Protein AF-A0A401IHC9-F1 (afdb_monomer_lite)

pLDDT: mean 77.06, std 23.51, range [35.12, 97.44]

Organism: NCBI:txid1920663

Foldseek 3Di:
DAAWDAFPVRDTHPDLVSLLVVCVVPVVSLLVCLLVLVVLVSCVRVVVNVLSVVSVVLNPDPDDSSVSSVVSSCVSVVPDDDDDDDDDDDDDDDDDDDDDDDDDDDDDPDDDDDDDDDDDDD

Secondary structure (DSSP, 8-state):
-PPPEE-TTS-EESSHHHHHHHHHH-HHHHHHHHHHTHHHHHHHHTT-HHHHHHHHHHHHSSS-HHHHHHHHHHHHTT--SS----------------------------------------

Radius of gyration: 23.86 Å; chains: 1; bounding box: 60×67×54 Å

Sequence (122 aa):
MTEPFRFSSGQLAYSVQELVGVCQQFPQEGITYLKRGDFEKWLAYIGEGELSLKTQKLRQNSVNDTAKLTQFLEICQGKQADKLSSTQPSDITSTPPNPLVNALQSILSFFTGKKSVSSDSN

Structure (mmCIF, N/CA/C/O backbone):
data_AF-A0A401IHC9-F1
#
_entry.id   AF-A0A401IHC9-F1
#
loop_
_atom_site.group_PDB
_atom_site.id
_atom_site.type_symbol
_atom_site.label_atom_id
_atom_site.label_alt_id
_atom_site.label_comp_id
_atom_site.label_asym_id
_atom_site.label_entity_id
_atom_site.label_seq_id
_atom_site.pdbx_PDB_ins_code
_atom_site.Cartn_x
_atom_site.Cartn_y
_atom_site.Cartn_z
_atom_site.occupancy
_atom_site.B_iso_or_equiv
_atom_site.auth_seq_id
_atom_site.auth_comp_id
_atom_site.auth_asym_id
_atom_site.auth_atom_id
_atom_site.pdbx_PDB_model_num
ATOM 1 N N . MET A 1 1 ? -10.365 -7.752 16.220 1.00 69.38 1 MET A N 1
ATOM 2 C CA . MET A 1 1 ? -8.944 -7.523 15.883 1.00 69.38 1 MET A CA 1
ATOM 3 C C . MET A 1 1 ? -8.828 -7.528 14.375 1.00 69.38 1 MET A C 1
ATOM 5 O O . MET A 1 1 ? -9.483 -8.357 13.755 1.00 69.38 1 MET A O 1
ATOM 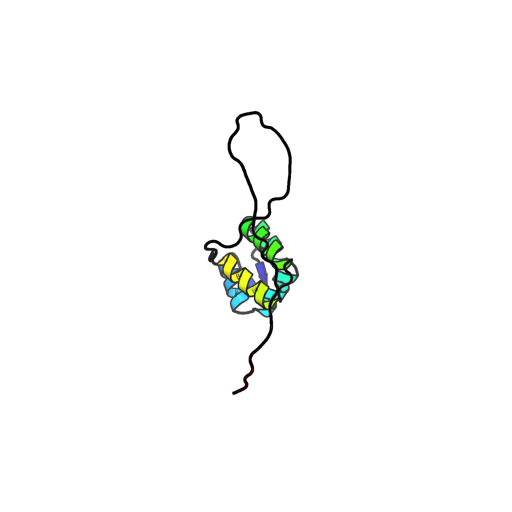9 N N . THR A 1 2 ? -8.072 -6.597 13.806 1.00 86.81 2 THR A N 1
ATOM 10 C CA . THR A 1 2 ? -7.808 -6.533 12.366 1.00 86.81 2 THR A CA 1
ATOM 11 C C . THR A 1 2 ? -6.591 -7.382 12.021 1.00 86.81 2 THR A C 1
ATOM 13 O O . THR A 1 2 ? -5.622 -7.427 12.778 1.00 86.81 2 THR A O 1
ATOM 16 N N . GLU A 1 3 ? -6.644 -8.080 10.893 1.00 94.00 3 GLU A N 1
ATOM 17 C CA . GLU A 1 3 ? -5.495 -8.818 10.374 1.00 94.00 3 GLU A CA 1
ATOM 18 C C . GLU A 1 3 ? -4.361 -7.875 9.916 1.00 94.00 3 GLU A C 1
ATOM 20 O O . GLU A 1 3 ? -4.631 -6.836 9.295 1.00 94.00 3 GLU A O 1
ATOM 25 N N . PRO A 1 4 ? -3.086 -8.221 10.194 1.00 96.44 4 PRO A N 1
ATOM 26 C CA . PRO A 1 4 ? -1.948 -7.448 9.712 1.00 96.44 4 PRO A CA 1
ATOM 27 C C . PRO A 1 4 ? -1.810 -7.547 8.193 1.00 96.44 4 PRO A C 1
ATOM 29 O O . PRO A 1 4 ? -2.126 -8.576 7.588 1.00 96.44 4 PRO A O 1
ATOM 32 N N . PHE A 1 5 ? -1.252 -6.505 7.582 1.00 96.69 5 PHE A N 1
ATOM 33 C CA . PHE A 1 5 ? -0.840 -6.560 6.188 1.00 96.69 5 PHE A CA 1
ATOM 34 C C . PHE A 1 5 ? 0.345 -7.512 6.046 1.00 96.69 5 PHE A C 1
ATOM 36 O O . PHE A 1 5 ? 1.335 -7.397 6.771 1.00 96.69 5 PHE A O 1
ATOM 43 N N . ARG A 1 6 ? 0.247 -8.451 5.104 1.00 96.88 6 ARG A N 1
ATOM 44 C CA . ARG A 1 6 ? 1.278 -9.462 4.858 1.00 96.88 6 ARG A CA 1
ATOM 45 C C . ARG A 1 6 ? 2.031 -9.144 3.576 1.00 96.88 6 ARG A C 1
ATOM 47 O O . ARG A 1 6 ? 1.439 -9.137 2.497 1.00 96.88 6 ARG A O 1
ATOM 54 N N . PHE A 1 7 ? 3.335 -8.935 3.696 1.00 96.50 7 PHE A N 1
ATOM 55 C CA . PHE A 1 7 ? 4.226 -8.761 2.556 1.00 96.50 7 PHE A CA 1
ATOM 56 C C . PHE A 1 7 ? 4.752 -10.106 2.045 1.00 96.50 7 PHE A C 1
ATOM 58 O O . PHE A 1 7 ? 4.852 -11.082 2.792 1.00 96.50 7 PHE A O 1
ATOM 65 N N . SER A 1 8 ? 5.135 -10.154 0.770 1.00 93.25 8 SER A N 1
ATOM 66 C CA . SER A 1 8 ? 5.751 -11.322 0.130 1.00 93.25 8 SER A CA 1
ATOM 67 C C . SER A 1 8 ? 7.088 -11.698 0.762 1.00 93.25 8 SER A C 1
ATOM 69 O O . SER A 1 8 ? 7.426 -12.877 0.817 1.00 93.25 8 SER A O 1
ATOM 71 N N . SER A 1 9 ? 7.801 -10.712 1.306 1.00 90.88 9 SER A N 1
ATOM 72 C CA . SER A 1 9 ? 9.011 -10.880 2.113 1.00 90.88 9 SER A CA 1
ATOM 73 C C . SER A 1 9 ? 8.778 -11.576 3.462 1.00 90.88 9 SER A C 1
ATOM 75 O O . SER A 1 9 ? 9.739 -11.891 4.161 1.00 90.88 9 SER A O 1
ATOM 77 N N . GLY A 1 10 ? 7.522 -11.813 3.856 1.00 94.06 10 GLY A N 1
ATOM 78 C CA . GLY A 1 10 ? 7.152 -12.380 5.155 1.00 94.06 10 GLY A CA 1
ATOM 79 C C . GLY A 1 10 ? 7.062 -11.348 6.282 1.00 94.06 10 GLY A C 1
ATOM 80 O O . GLY A 1 10 ? 6.697 -11.708 7.400 1.00 94.06 10 GLY A O 1
ATOM 81 N N . GLN A 1 11 ? 7.353 -10.072 6.002 1.00 96.12 11 GLN A N 1
ATOM 82 C CA . GLN A 1 11 ? 7.124 -8.981 6.946 1.00 96.12 11 GLN A CA 1
ATOM 83 C C . GLN A 1 11 ? 5.623 -8.775 7.186 1.00 96.12 11 GLN A C 1
ATOM 85 O O . GLN A 1 11 ? 4.794 -8.941 6.284 1.00 96.12 11 GLN A O 1
ATOM 90 N N . LEU A 1 12 ? 5.285 -8.395 8.416 1.00 96.62 12 LEU A N 1
ATOM 91 C CA . LEU A 1 12 ? 3.926 -8.085 8.840 1.00 96.62 12 LEU A CA 1
ATOM 92 C C . LEU A 1 12 ? 3.862 -6.627 9.278 1.00 96.62 12 LEU A C 1
ATOM 94 O O . LEU A 1 12 ? 4.738 -6.175 10.009 1.00 96.62 12 LEU A O 1
ATOM 98 N N . ALA A 1 13 ? 2.812 -5.925 8.860 1.00 96.31 13 ALA A N 1
ATOM 99 C CA . ALA A 1 13 ? 2.500 -4.595 9.361 1.00 96.31 13 ALA A CA 1
ATOM 100 C C . ALA A 1 13 ? 1.134 -4.601 10.053 1.00 96.31 13 ALA A C 1
ATOM 102 O O . ALA A 1 13 ? 0.106 -4.889 9.440 1.00 96.31 13 ALA A O 1
ATOM 103 N N . TYR A 1 14 ? 1.133 -4.275 11.338 1.00 95.56 14 TYR A N 1
ATOM 104 C CA . TYR A 1 14 ? -0.043 -4.121 12.190 1.00 95.56 14 TYR A CA 1
ATOM 105 C C . TYR A 1 14 ? -0.533 -2.671 12.239 1.00 95.56 14 TYR A C 1
ATOM 107 O O . TYR A 1 14 ? -1.655 -2.415 12.669 1.00 95.56 14 TYR A O 1
ATOM 115 N N . SER A 1 15 ? 0.294 -1.724 11.794 1.00 94.94 15 SER A N 1
ATOM 116 C CA . SER A 1 15 ? -0.015 -0.295 11.766 1.00 94.94 15 SER A CA 1
ATOM 117 C C . SER A 1 15 ? 0.460 0.367 10.474 1.00 94.94 15 SER A C 1
ATOM 119 O O . SER A 1 15 ? 1.281 -0.176 9.731 1.00 94.94 15 SER A O 1
ATOM 121 N N . VAL A 1 16 ? -0.041 1.577 10.217 1.00 95.12 16 VAL A N 1
ATOM 122 C CA . VAL A 1 16 ? 0.391 2.401 9.079 1.00 95.12 16 VAL A CA 1
ATOM 123 C C . VAL A 1 16 ? 1.892 2.697 9.157 1.00 95.12 16 VAL A C 1
ATOM 125 O O . VAL A 1 16 ? 2.587 2.609 8.149 1.00 95.12 16 VAL A O 1
ATOM 128 N N . GLN A 1 17 ? 2.416 2.992 10.349 1.00 94.69 17 GLN A N 1
ATOM 129 C CA . GLN A 1 17 ? 3.841 3.255 10.567 1.00 94.69 17 GLN A CA 1
ATOM 130 C C . GLN A 1 17 ? 4.708 2.041 10.220 1.00 94.69 17 GLN A C 1
ATOM 132 O O . GLN A 1 17 ? 5.744 2.199 9.575 1.00 94.69 17 GLN A O 1
ATOM 137 N N . GLU A 1 18 ? 4.283 0.835 10.593 1.00 95.56 18 GLU A N 1
ATOM 138 C CA . GLU A 1 18 ? 5.001 -0.388 10.223 1.00 95.56 18 GLU A CA 1
ATOM 139 C C . GLU A 1 18 ? 4.947 -0.634 8.714 1.00 95.56 18 GLU A C 1
ATOM 141 O O . GLU A 1 18 ? 5.967 -0.956 8.110 1.00 95.56 18 GLU A O 1
ATOM 146 N N . LEU A 1 19 ? 3.796 -0.397 8.076 1.00 95.62 19 LEU A N 1
ATOM 147 C CA . LEU A 1 19 ? 3.656 -0.511 6.624 1.00 95.62 19 LEU A CA 1
ATOM 148 C C . LEU A 1 19 ? 4.611 0.450 5.896 1.00 95.62 19 LEU A C 1
ATOM 150 O O . LEU A 1 19 ? 5.276 0.051 4.938 1.00 95.62 19 LEU A O 1
ATOM 154 N N . VAL A 1 20 ? 4.728 1.692 6.378 1.00 95.81 20 VAL A N 1
ATOM 155 C CA . VAL A 1 20 ? 5.700 2.683 5.887 1.00 95.81 20 VAL A CA 1
ATOM 156 C C . VAL A 1 20 ? 7.131 2.180 6.068 1.00 95.81 20 VAL A C 1
ATOM 158 O O . VAL A 1 20 ? 7.913 2.253 5.120 1.00 95.81 20 VAL A O 1
ATOM 161 N N . GLY A 1 21 ? 7.468 1.642 7.242 1.00 95.94 21 GLY A N 1
ATOM 162 C CA . GLY A 1 21 ? 8.796 1.094 7.525 1.00 95.94 21 GLY A CA 1
ATOM 163 C C . GLY A 1 21 ? 9.178 -0.036 6.566 1.00 95.94 21 GLY A C 1
ATOM 164 O O . GLY A 1 21 ? 10.254 -0.005 5.966 1.00 95.94 21 GLY A O 1
ATOM 165 N N . VAL A 1 22 ? 8.266 -0.982 6.327 1.00 96.06 22 VAL A N 1
ATOM 166 C CA . VAL A 1 22 ? 8.497 -2.076 5.371 1.00 96.06 22 VAL A CA 1
ATOM 167 C C . VAL A 1 22 ? 8.651 -1.537 3.947 1.00 96.06 22 VAL A C 1
ATOM 169 O O . VAL A 1 22 ? 9.550 -1.963 3.229 1.00 96.06 22 VAL A O 1
ATOM 172 N N . CYS A 1 23 ? 7.847 -0.552 3.535 1.00 96.19 23 CYS A N 1
ATOM 173 C CA . CYS A 1 23 ? 7.972 0.064 2.210 1.00 96.19 23 CYS A CA 1
ATOM 174 C C . CYS A 1 23 ? 9.291 0.829 2.016 1.00 96.19 23 CYS A C 1
ATOM 176 O O . CYS A 1 23 ? 9.807 0.880 0.901 1.00 96.19 23 CYS A O 1
ATOM 178 N N . GLN A 1 24 ? 9.843 1.421 3.078 1.00 95.00 24 GLN A N 1
ATOM 179 C CA . GLN A 1 24 ? 11.161 2.061 3.041 1.00 95.00 24 GLN A CA 1
ATOM 180 C C . GLN A 1 24 ? 12.285 1.033 2.891 1.00 95.00 24 GLN A C 1
ATOM 182 O O . GLN A 1 24 ? 13.252 1.283 2.173 1.00 95.00 24 GLN A O 1
ATOM 187 N N . GLN A 1 25 ? 12.148 -0.130 3.532 1.00 96.19 25 GLN A N 1
ATOM 188 C CA . GLN A 1 25 ? 13.121 -1.216 3.439 1.00 96.19 25 GLN A CA 1
ATOM 189 C C . GLN A 1 25 ? 13.025 -1.980 2.106 1.00 96.19 25 GLN A C 1
ATOM 191 O O . GLN A 1 25 ? 14.047 -2.357 1.533 1.00 96.19 25 GLN A O 1
ATOM 196 N N . PHE A 1 26 ? 11.809 -2.174 1.589 1.00 95.69 26 PHE A N 1
ATOM 197 C CA . PHE A 1 26 ? 11.512 -2.951 0.382 1.00 95.69 26 PHE A CA 1
ATOM 198 C C . PHE A 1 26 ? 10.645 -2.149 -0.607 1.00 95.69 26 PHE A C 1
ATOM 200 O O . PHE A 1 26 ? 9.468 -2.461 -0.823 1.00 95.69 26 PHE A O 1
ATOM 207 N N . PRO A 1 27 ? 11.208 -1.129 -1.280 1.00 95.19 27 PRO A N 1
ATOM 208 C CA . PRO A 1 27 ? 10.432 -0.225 -2.132 1.00 95.19 27 PRO A CA 1
ATOM 209 C C . PRO A 1 27 ? 9.776 -0.918 -3.333 1.00 95.19 27 PRO A C 1
ATOM 211 O O . PRO A 1 27 ? 8.692 -0.528 -3.758 1.00 95.19 27 PRO A O 1
ATOM 214 N N . GLN A 1 28 ? 10.382 -1.978 -3.873 1.00 96.12 28 GLN A N 1
ATOM 215 C CA . GLN A 1 28 ? 9.794 -2.726 -4.992 1.00 96.12 28 GLN A CA 1
ATOM 216 C C . GLN A 1 28 ? 8.529 -3.498 -4.584 1.00 96.12 28 GLN A C 1
ATOM 218 O O . GLN A 1 28 ? 7.568 -3.568 -5.357 1.00 96.12 28 GLN A O 1
ATOM 223 N N . GLU A 1 29 ? 8.488 -4.026 -3.356 1.00 95.12 29 GLU A N 1
ATOM 224 C CA . GLU A 1 29 ? 7.270 -4.635 -2.815 1.00 95.12 29 GLU A CA 1
ATOM 225 C C . GLU A 1 29 ? 6.201 -3.564 -2.601 1.00 95.12 29 GLU A C 1
ATOM 227 O O . GLU A 1 29 ? 5.075 -3.723 -3.074 1.00 95.12 29 GLU A O 1
ATOM 232 N N . GLY A 1 30 ? 6.575 -2.435 -1.988 1.00 95.88 30 GLY A N 1
ATOM 233 C CA . GLY A 1 30 ? 5.674 -1.305 -1.768 1.00 95.88 30 GLY A CA 1
ATOM 234 C C . GLY A 1 30 ? 5.010 -0.813 -3.056 1.00 95.88 30 GLY A C 1
ATOM 235 O O . GLY A 1 30 ? 3.790 -0.677 -3.116 1.00 95.88 30 GLY A O 1
ATOM 236 N N . ILE A 1 31 ? 5.794 -0.636 -4.124 1.00 96.81 31 ILE A N 1
ATOM 237 C CA . ILE A 1 31 ? 5.282 -0.292 -5.458 1.00 96.81 31 ILE A CA 1
ATOM 238 C C . ILE A 1 31 ? 4.292 -1.349 -5.960 1.00 96.81 31 ILE A C 1
ATOM 240 O O . ILE A 1 31 ? 3.223 -1.011 -6.468 1.00 96.81 31 ILE A O 1
ATOM 244 N N . THR A 1 32 ? 4.629 -2.631 -5.828 1.00 96.94 32 THR A N 1
ATOM 245 C CA . THR A 1 32 ? 3.795 -3.728 -6.334 1.00 96.94 32 THR A CA 1
ATOM 246 C C . THR A 1 32 ? 2.426 -3.750 -5.656 1.00 96.94 32 THR A C 1
ATOM 248 O O . THR A 1 32 ? 1.403 -3.817 -6.345 1.00 96.94 32 THR A O 1
ATOM 251 N N . TYR A 1 33 ? 2.390 -3.642 -4.329 1.00 97.06 33 TYR A N 1
ATOM 252 C CA . TYR A 1 33 ? 1.144 -3.616 -3.560 1.00 97.06 33 TYR A CA 1
ATOM 253 C C . TYR A 1 33 ? 0.341 -2.334 -3.782 1.00 97.06 33 TYR A C 1
ATOM 255 O O . TYR A 1 33 ? -0.882 -2.397 -3.943 1.00 97.06 33 TYR A O 1
ATOM 263 N N . LEU A 1 34 ? 1.019 -1.187 -3.897 1.00 96.50 34 LEU A N 1
ATOM 264 C CA . LEU A 1 34 ? 0.378 0.076 -4.249 1.00 96.50 34 LEU A CA 1
ATOM 265 C C . LEU A 1 34 ? -0.292 -0.014 -5.624 1.00 96.50 34 LEU A C 1
ATOM 267 O O . LEU A 1 34 ? -1.432 0.399 -5.770 1.00 96.50 34 LEU A O 1
ATOM 271 N N . LYS A 1 35 ? 0.347 -0.612 -6.635 1.00 95.75 35 LYS A N 1
ATOM 272 C CA . LYS A 1 35 ? -0.247 -0.768 -7.979 1.00 95.75 35 LYS A CA 1
ATOM 273 C C . LYS A 1 35 ? -1.461 -1.692 -8.003 1.00 95.75 35 LYS A C 1
ATOM 275 O O . LYS A 1 35 ? -2.406 -1.434 -8.750 1.00 95.75 35 LYS A O 1
ATOM 280 N N . ARG A 1 36 ? -1.437 -2.760 -7.203 1.00 96.06 36 ARG A N 1
ATOM 281 C CA . ARG A 1 36 ? -2.541 -3.731 -7.073 1.00 96.06 36 ARG A CA 1
ATOM 282 C C . ARG A 1 36 ? -3.739 -3.179 -6.305 1.00 96.06 36 ARG A C 1
ATOM 284 O O . ARG A 1 36 ? -4.835 -3.735 -6.380 1.00 96.06 36 ARG A O 1
ATOM 291 N N . GLY A 1 37 ? -3.532 -2.066 -5.613 1.00 96.62 37 GLY A N 1
ATOM 292 C CA . GLY A 1 37 ? -4.544 -1.417 -4.805 1.00 96.62 37 GLY A CA 1
ATOM 293 C C . GLY A 1 37 ? -4.798 -2.126 -3.476 1.00 96.62 37 GLY A C 1
ATOM 294 O O . GLY A 1 37 ? -5.911 -2.099 -2.953 1.00 96.62 37 GLY A O 1
ATOM 295 N N . ASP A 1 38 ? -3.802 -2.850 -2.966 1.00 97.44 38 ASP A N 1
ATOM 296 C CA . ASP A 1 38 ? -3.952 -3.626 -1.733 1.00 97.44 38 ASP A CA 1
ATOM 297 C C . ASP A 1 38 ? -3.809 -2.737 -0.494 1.00 97.44 38 ASP A C 1
ATOM 299 O O . ASP A 1 38 ? -4.452 -2.988 0.525 1.00 97.44 38 ASP A O 1
ATOM 303 N N . PHE A 1 39 ? -3.051 -1.643 -0.609 1.00 96.88 39 PHE A N 1
ATOM 304 C CA . PHE A 1 39 ? -2.920 -0.654 0.456 1.00 96.88 39 PHE A CA 1
ATOM 305 C C . PHE A 1 39 ? -4.239 0.054 0.752 1.00 96.88 39 PHE A C 1
ATOM 307 O O . PHE A 1 39 ? -4.633 0.085 1.913 1.00 96.88 39 PHE A O 1
ATOM 314 N N . GLU A 1 40 ? -4.980 0.559 -0.244 1.00 96.75 40 GLU A N 1
ATOM 315 C CA . GLU A 1 40 ? -6.259 1.223 0.047 1.00 96.75 40 GLU A CA 1
ATOM 316 C C . GLU A 1 40 ? -7.294 0.272 0.665 1.00 96.75 40 GLU A C 1
ATOM 318 O O . GLU A 1 40 ? -8.054 0.690 1.540 1.00 96.75 40 GLU A O 1
ATOM 323 N N . LYS A 1 41 ? -7.300 -1.010 0.274 1.00 97.00 41 LYS A N 1
ATOM 324 C CA . LYS A 1 41 ? -8.202 -2.018 0.853 1.00 97.00 41 LYS A CA 1
ATOM 325 C C . LYS A 1 41 ? -7.862 -2.275 2.314 1.00 97.00 41 LYS A C 1
ATOM 327 O O . LYS A 1 41 ? -8.757 -2.288 3.154 1.00 97.00 41 LYS A O 1
ATOM 332 N N . TRP A 1 42 ? -6.579 -2.465 2.615 1.00 97.25 42 TRP A N 1
ATOM 333 C CA . TRP A 1 42 ? -6.143 -2.735 3.978 1.00 97.25 42 TRP A CA 1
ATOM 334 C C . TRP A 1 42 ? -6.310 -1.515 4.886 1.00 97.25 42 TRP A C 1
ATOM 336 O O . TRP A 1 42 ? -6.830 -1.656 5.987 1.00 97.25 42 TRP A O 1
ATOM 346 N N . LEU A 1 43 ? -5.978 -0.314 4.401 1.00 96.31 43 LEU A N 1
ATOM 347 C CA . LEU A 1 43 ? -6.213 0.938 5.123 1.00 96.31 43 LEU A CA 1
ATOM 348 C C . LEU A 1 43 ? -7.699 1.114 5.460 1.00 96.31 43 LEU A C 1
ATOM 350 O O . LEU A 1 43 ? -8.037 1.377 6.609 1.00 96.31 43 LEU A O 1
ATOM 354 N N . ALA A 1 44 ? -8.601 0.882 4.501 1.00 96.25 44 ALA A N 1
ATOM 355 C CA . ALA A 1 44 ? -10.039 0.920 4.772 1.00 96.25 44 ALA A CA 1
ATOM 356 C C . ALA A 1 44 ? -10.459 -0.130 5.813 1.00 96.25 44 ALA A C 1
ATOM 358 O O . ALA A 1 44 ? -11.262 0.162 6.696 1.00 96.25 44 ALA A O 1
ATOM 359 N N . TYR A 1 45 ? -9.897 -1.337 5.730 1.00 96.38 45 TYR A N 1
ATOM 360 C CA . TYR A 1 45 ? -10.192 -2.435 6.646 1.00 96.38 45 TYR A CA 1
ATOM 361 C C . TYR A 1 45 ? -9.776 -2.145 8.098 1.00 96.38 45 TYR A C 1
ATOM 363 O O . TYR A 1 45 ? -10.507 -2.514 9.017 1.00 96.38 45 TYR A O 1
ATOM 371 N N . ILE A 1 46 ? -8.656 -1.450 8.320 1.00 94.62 46 ILE A N 1
ATOM 372 C CA . ILE A 1 46 ? -8.214 -1.054 9.669 1.00 94.62 46 ILE A CA 1
ATOM 373 C C . ILE A 1 46 ? -8.868 0.238 10.189 1.00 94.62 46 ILE A C 1
ATOM 375 O O . ILE A 1 46 ? -8.579 0.656 11.306 1.00 94.62 46 ILE A O 1
ATOM 379 N N . GLY A 1 47 ? -9.762 0.856 9.408 1.00 94.06 47 GLY A N 1
ATOM 380 C CA . GLY A 1 47 ? -10.480 2.083 9.774 1.00 94.06 47 GLY A CA 1
ATOM 381 C C . GLY A 1 47 ? -9.845 3.385 9.267 1.00 94.06 47 GLY A C 1
ATOM 382 O O . GLY A 1 47 ? -10.403 4.458 9.482 1.00 94.06 47 GLY A O 1
ATOM 383 N N . GLU A 1 48 ? -8.738 3.314 8.528 1.00 94.00 48 GLU A N 1
ATOM 384 C CA . GLU A 1 48 ? -8.013 4.459 7.959 1.00 94.00 48 GLU A CA 1
ATOM 385 C C . GLU A 1 48 ? -8.632 4.919 6.625 1.00 94.00 48 GLU A C 1
ATOM 387 O O . GLU A 1 48 ? -7.998 4.926 5.563 1.00 94.00 48 GLU A O 1
ATOM 392 N N . GLY A 1 49 ? -9.915 5.288 6.658 1.00 94.06 49 GLY A N 1
ATOM 393 C CA . GLY A 1 49 ? -10.698 5.622 5.462 1.00 94.06 49 GLY A CA 1
ATOM 394 C C . GLY A 1 49 ? -10.159 6.824 4.675 1.00 94.06 49 GLY A C 1
ATOM 395 O O . GLY A 1 49 ? -10.151 6.810 3.443 1.00 94.06 49 GLY A O 1
ATOM 396 N N . GLU A 1 50 ? -9.650 7.847 5.365 1.00 93.56 50 GLU A N 1
ATOM 397 C CA . GLU A 1 50 ? -9.063 9.022 4.711 1.00 93.56 50 GLU A CA 1
ATOM 398 C C . GLU A 1 50 ? -7.780 8.660 3.947 1.00 93.56 50 GLU A C 1
ATOM 400 O O . GLU A 1 50 ? -7.608 9.042 2.784 1.00 93.56 50 GLU A O 1
ATOM 405 N N . LEU A 1 51 ? -6.897 7.876 4.575 1.00 94.31 51 LEU A N 1
ATOM 406 C CA . LEU A 1 51 ? -5.669 7.394 3.945 1.00 94.31 51 LEU A CA 1
ATOM 407 C C . LEU A 1 51 ? -5.975 6.442 2.791 1.00 94.31 51 LEU A C 1
ATOM 409 O O . LEU A 1 51 ? -5.325 6.526 1.749 1.00 94.31 51 LEU A O 1
ATOM 413 N N . SER A 1 52 ? -6.987 5.585 2.934 1.00 96.06 52 SER A N 1
ATOM 414 C CA . SER A 1 52 ? -7.466 4.711 1.861 1.00 96.06 52 SER A CA 1
ATOM 415 C C . SER A 1 52 ? -7.863 5.516 0.621 1.00 96.06 52 SER A C 1
ATOM 417 O O . SER A 1 52 ? -7.340 5.277 -0.471 1.00 96.06 52 SER A O 1
ATOM 419 N N . LEU A 1 53 ? -8.698 6.548 0.792 1.00 95.75 53 LEU A N 1
ATOM 420 C CA . LEU A 1 53 ? -9.142 7.401 -0.310 1.00 95.75 53 LEU A CA 1
ATOM 421 C C . LEU A 1 53 ? -7.976 8.165 -0.957 1.00 95.75 53 LEU A C 1
ATOM 423 O O . LEU A 1 53 ? -7.885 8.243 -2.185 1.00 95.75 53 LEU A O 1
ATOM 427 N N . LYS A 1 54 ? -7.068 8.722 -0.147 1.00 95.44 54 LYS A N 1
ATOM 428 C CA . LYS A 1 54 ? -5.863 9.408 -0.644 1.00 95.44 54 LYS A CA 1
ATOM 429 C C . LYS A 1 54 ? -4.969 8.455 -1.445 1.00 95.44 54 LYS A C 1
ATOM 431 O O . LYS A 1 54 ? -4.515 8.815 -2.530 1.00 95.44 54 LYS A O 1
ATOM 436 N N . THR A 1 55 ? -4.789 7.228 -0.963 1.00 95.56 55 THR A N 1
ATOM 437 C CA . THR A 1 55 ? -3.988 6.182 -1.620 1.00 95.56 55 THR A CA 1
ATOM 438 C C . THR A 1 55 ? -4.612 5.737 -2.942 1.00 95.56 55 THR A C 1
ATOM 440 O O . THR A 1 55 ? -3.917 5.625 -3.951 1.00 95.56 55 THR A O 1
ATOM 443 N N . GLN A 1 56 ? -5.936 5.574 -2.982 1.00 96.44 56 GLN A N 1
ATOM 444 C CA . GLN A 1 56 ? -6.662 5.246 -4.209 1.00 96.44 56 GLN A CA 1
ATOM 445 C C . GLN A 1 56 ? -6.480 6.330 -5.284 1.00 96.44 56 GLN A C 1
ATOM 447 O O . GLN A 1 56 ? -6.154 6.017 -6.431 1.00 96.44 56 GLN A O 1
ATOM 452 N N . LYS A 1 57 ? -6.645 7.609 -4.915 1.00 95.31 57 LYS A N 1
ATOM 453 C CA . LYS A 1 57 ? -6.432 8.748 -5.828 1.00 95.31 57 LYS A CA 1
ATOM 454 C C . LYS A 1 57 ? -4.992 8.800 -6.330 1.00 95.31 57 LYS A C 1
ATOM 456 O O . LYS A 1 57 ? -4.750 8.992 -7.519 1.00 95.31 57 LYS A O 1
ATOM 461 N N . LEU A 1 58 ? -4.035 8.579 -5.434 1.00 94.06 58 LEU A N 1
ATOM 462 C CA . LEU A 1 58 ? -2.617 8.545 -5.764 1.00 94.06 58 LEU A CA 1
ATOM 463 C C . LEU A 1 58 ? -2.282 7.450 -6.785 1.00 94.06 58 LEU A C 1
ATOM 465 O O . LEU A 1 58 ? -1.558 7.695 -7.752 1.00 94.06 58 LEU A O 1
ATOM 469 N N . ARG A 1 59 ? -2.850 6.252 -6.619 1.00 94.44 59 ARG A N 1
ATOM 470 C CA . ARG A 1 59 ? -2.667 5.137 -7.555 1.00 94.44 59 ARG A CA 1
ATOM 471 C C . ARG A 1 59 ? -3.156 5.473 -8.964 1.00 94.44 59 ARG A C 1
ATOM 473 O O . ARG A 1 59 ? -2.505 5.078 -9.933 1.00 94.44 59 ARG A O 1
ATOM 480 N N . GLN A 1 60 ? -4.263 6.207 -9.071 1.00 93.25 60 GLN A N 1
ATOM 481 C CA . GLN A 1 60 ? -4.868 6.631 -10.340 1.00 93.25 60 GLN A CA 1
ATOM 482 C C . GLN A 1 60 ? -4.109 7.768 -11.039 1.00 93.25 60 GLN A C 1
ATOM 484 O O . GLN A 1 60 ? -4.351 8.024 -12.215 1.00 93.25 60 GLN A O 1
ATOM 489 N N . ASN A 1 61 ? -3.182 8.437 -10.350 1.00 91.94 61 ASN A N 1
ATOM 490 C CA . ASN A 1 61 ? -2.392 9.515 -10.933 1.00 91.94 61 ASN A CA 1
ATOM 491 C C . ASN A 1 61 ? -1.468 8.997 -12.058 1.00 91.94 61 ASN A C 1
ATOM 493 O O . ASN A 1 61 ? -0.998 7.859 -12.018 1.00 91.94 61 ASN A O 1
ATOM 497 N N . SER A 1 62 ? -1.147 9.836 -13.041 1.00 90.69 62 SER A N 1
ATOM 498 C CA . SER A 1 62 ? -0.320 9.464 -14.204 1.00 90.69 62 SER A CA 1
ATOM 499 C C . SER A 1 62 ? 1.193 9.565 -13.957 1.00 90.69 62 SER A C 1
ATOM 501 O O . SER A 1 62 ? 1.983 9.477 -14.893 1.00 90.69 62 SER A O 1
ATOM 503 N N . VAL A 1 63 ? 1.618 9.767 -12.707 1.00 92.19 63 VAL A N 1
ATOM 504 C CA . VAL A 1 63 ? 3.041 9.822 -12.331 1.00 92.19 63 VAL A CA 1
ATOM 505 C C . VAL A 1 63 ? 3.668 8.425 -12.280 1.00 92.19 63 VAL A C 1
ATOM 507 O O . VAL A 1 63 ? 2.966 7.414 -12.222 1.00 92.19 63 VAL A O 1
ATOM 510 N N . ASN A 1 64 ? 5.001 8.361 -12.309 1.00 94.44 64 ASN A N 1
ATOM 511 C CA . ASN A 1 64 ? 5.713 7.086 -12.266 1.00 94.44 64 ASN A CA 1
ATOM 512 C C . ASN A 1 64 ? 5.529 6.361 -10.918 1.00 94.44 64 ASN A C 1
ATOM 514 O O . ASN A 1 64 ? 5.237 6.969 -9.887 1.00 94.44 64 ASN A O 1
ATOM 518 N N . ASP A 1 65 ? 5.716 5.043 -10.934 1.00 93.81 65 ASP A N 1
ATOM 519 C CA . ASP A 1 65 ? 5.426 4.178 -9.787 1.00 93.81 65 ASP A CA 1
ATOM 520 C C . ASP A 1 65 ? 6.278 4.508 -8.550 1.00 93.81 65 ASP A C 1
ATOM 522 O O . ASP A 1 65 ? 5.776 4.508 -7.426 1.00 93.81 65 ASP A O 1
ATOM 526 N N . THR A 1 66 ? 7.552 4.854 -8.748 1.00 94.75 66 THR A N 1
ATOM 527 C CA . THR A 1 66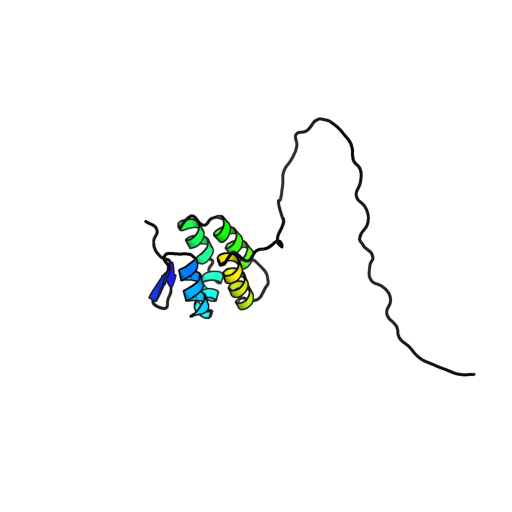 ? 8.448 5.254 -7.656 1.00 94.75 66 THR A CA 1
ATOM 528 C C . THR A 1 66 ? 7.969 6.537 -6.977 1.00 94.75 66 THR A C 1
ATOM 530 O O . THR A 1 66 ? 7.914 6.588 -5.752 1.00 94.75 66 THR A O 1
ATOM 533 N N . ALA A 1 67 ? 7.558 7.553 -7.747 1.00 94.75 67 ALA A N 1
ATOM 534 C CA . ALA A 1 67 ? 7.017 8.792 -7.193 1.00 94.75 67 ALA A CA 1
ATOM 535 C C . ALA A 1 67 ? 5.690 8.555 -6.467 1.00 94.75 67 ALA A C 1
ATOM 537 O O . ALA A 1 67 ? 5.452 9.181 -5.436 1.00 94.75 67 ALA A O 1
ATOM 538 N N . LYS A 1 68 ? 4.851 7.626 -6.953 1.00 95.38 68 LYS A N 1
ATOM 539 C CA . LYS A 1 68 ? 3.645 7.215 -6.218 1.00 95.38 68 LYS A CA 1
ATOM 540 C C . LYS A 1 68 ? 4.007 6.643 -4.856 1.00 95.38 68 LYS A C 1
ATOM 542 O O . LYS A 1 68 ? 3.399 7.036 -3.870 1.00 95.38 68 LYS A O 1
ATOM 547 N N . LEU A 1 69 ? 5.005 5.763 -4.773 1.00 96.25 69 LEU A N 1
ATOM 548 C CA . LEU A 1 69 ? 5.419 5.235 -3.477 1.00 96.25 69 LEU A CA 1
ATOM 549 C C . LEU A 1 69 ? 5.937 6.352 -2.561 1.00 96.25 69 LEU A C 1
ATOM 551 O O . LEU A 1 69 ? 5.519 6.424 -1.413 1.00 96.25 69 LEU A O 1
ATOM 555 N N . THR A 1 70 ? 6.778 7.262 -3.056 1.00 95.44 70 THR A N 1
ATOM 556 C CA . THR A 1 70 ? 7.270 8.393 -2.251 1.00 95.44 70 THR A CA 1
ATOM 557 C C . THR A 1 70 ? 6.125 9.249 -1.704 1.00 95.44 70 THR A C 1
ATOM 559 O O . THR A 1 70 ? 6.072 9.488 -0.500 1.00 95.44 70 THR A O 1
ATOM 562 N N . GLN A 1 71 ? 5.165 9.633 -2.550 1.00 95.00 71 GLN A N 1
ATOM 563 C CA . GLN A 1 71 ? 3.992 10.411 -2.131 1.00 95.00 71 GLN A CA 1
ATOM 564 C C . GLN A 1 71 ? 3.124 9.651 -1.124 1.00 95.00 71 GLN A C 1
ATOM 566 O O . GLN A 1 71 ? 2.591 10.247 -0.191 1.00 95.00 71 GLN A O 1
ATOM 571 N N . PHE A 1 72 ? 2.999 8.332 -1.274 1.00 95.06 72 PHE A N 1
ATOM 572 C CA . PHE A 1 72 ? 2.285 7.495 -0.315 1.00 95.06 72 PHE A CA 1
ATOM 573 C C . PHE A 1 72 ? 2.941 7.552 1.072 1.00 95.06 72 PHE A C 1
ATOM 575 O O . PHE A 1 72 ? 2.255 7.784 2.067 1.00 95.06 72 PHE A O 1
ATOM 582 N N . LEU A 1 73 ? 4.271 7.424 1.142 1.00 94.88 73 LEU A N 1
ATOM 583 C CA . LEU A 1 73 ? 5.006 7.509 2.409 1.00 94.88 73 LEU A CA 1
ATOM 584 C C . LEU A 1 73 ? 4.843 8.886 3.069 1.00 94.88 73 LEU A C 1
ATOM 586 O O . LEU A 1 73 ? 4.685 8.963 4.285 1.00 94.88 73 LEU A O 1
ATOM 590 N N . GLU A 1 74 ? 4.833 9.963 2.283 1.00 93.56 74 GLU A N 1
ATOM 591 C CA . GLU A 1 74 ? 4.598 11.326 2.780 1.00 93.56 74 GLU A CA 1
ATOM 592 C C . GLU A 1 74 ? 3.182 11.511 3.341 1.00 93.56 74 GLU A C 1
ATOM 594 O O . GLU A 1 74 ? 3.015 12.097 4.415 1.00 93.56 74 GLU A O 1
ATOM 599 N N . ILE A 1 75 ? 2.170 10.972 2.649 1.00 91.69 75 ILE A N 1
ATOM 600 C CA . ILE A 1 75 ? 0.769 10.989 3.092 1.00 91.69 75 ILE A CA 1
ATOM 601 C C . ILE A 1 75 ? 0.628 10.273 4.439 1.00 91.69 75 ILE A C 1
ATOM 603 O O . ILE A 1 75 ? 0.030 10.823 5.362 1.00 91.69 75 ILE A O 1
ATOM 607 N N . CYS A 1 76 ? 1.211 9.080 4.575 1.00 90.38 76 CYS A N 1
ATOM 608 C CA . CYS A 1 76 ? 1.153 8.294 5.808 1.00 90.38 76 CYS A CA 1
ATOM 609 C C . CYS A 1 76 ? 1.908 8.938 6.980 1.00 90.38 76 CYS A C 1
ATOM 611 O O . CYS A 1 76 ? 1.556 8.714 8.133 1.00 90.38 76 CYS A O 1
ATOM 613 N N . GLN A 1 77 ? 2.933 9.748 6.707 1.00 88.31 77 GLN A N 1
ATOM 614 C CA . GLN A 1 77 ? 3.700 10.461 7.734 1.00 88.31 77 GLN A CA 1
ATOM 615 C C . GLN A 1 77 ? 3.056 11.789 8.166 1.00 88.31 77 GLN A C 1
ATOM 617 O O . GLN A 1 77 ? 3.636 12.510 8.976 1.00 88.31 77 GLN A O 1
ATOM 622 N N . GLY A 1 78 ? 1.880 12.142 7.635 1.00 74.81 78 GLY A N 1
ATOM 623 C CA . GLY A 1 78 ? 1.165 13.361 8.021 1.00 74.81 78 GLY A CA 1
ATOM 624 C C . GLY A 1 78 ? 1.806 14.655 7.511 1.00 74.81 78 GLY A C 1
ATOM 625 O O . GLY A 1 78 ? 1.430 15.740 7.950 1.00 74.81 78 GLY A O 1
ATOM 626 N N . LYS A 1 79 ? 2.745 14.585 6.557 1.00 53.81 79 LYS A N 1
ATOM 627 C CA . LYS A 1 79 ? 3.341 15.772 5.927 1.00 53.81 79 LYS A CA 1
ATOM 628 C C . LYS A 1 79 ? 2.453 16.281 4.793 1.00 53.81 79 LYS A C 1
ATOM 630 O O . LYS A 1 79 ? 2.835 16.281 3.630 1.00 53.81 79 LYS A O 1
ATOM 635 N N . GLN A 1 80 ? 1.250 16.721 5.136 1.00 46.91 80 GLN A N 1
ATOM 636 C CA . GLN A 1 80 ? 0.457 17.600 4.282 1.00 46.91 80 GLN A CA 1
ATOM 637 C C . GLN A 1 80 ? 0.172 18.876 5.067 1.00 46.91 80 GLN A C 1
ATOM 639 O O . GLN A 1 80 ? -0.898 19.047 5.640 1.00 46.91 80 GLN A O 1
ATOM 644 N N . ALA A 1 81 ? 1.163 19.768 5.082 1.00 43.34 81 ALA A N 1
ATOM 645 C CA . ALA A 1 81 ? 0.866 21.189 5.104 1.00 43.34 81 ALA A CA 1
ATOM 646 C C . ALA A 1 81 ? 0.356 21.550 3.698 1.00 43.34 81 ALA A C 1
ATOM 648 O O . ALA A 1 81 ? 1.109 21.526 2.727 1.00 43.34 81 ALA A O 1
ATOM 649 N N . ASP A 1 82 ? -0.947 21.797 3.592 1.00 44.72 82 ASP A N 1
ATOM 650 C CA . ASP A 1 82 ? -1.526 22.766 2.659 1.00 44.72 82 ASP A CA 1
ATOM 651 C C . ASP A 1 82 ? -1.149 22.676 1.170 1.00 44.72 82 ASP A C 1
ATOM 653 O O . ASP A 1 82 ? -0.691 23.661 0.590 1.00 44.72 82 ASP A O 1
ATOM 657 N N . LYS A 1 83 ? -1.406 21.557 0.473 1.00 40.53 83 LYS A N 1
ATOM 658 C CA . LYS A 1 83 ? -1.541 21.634 -0.999 1.00 40.53 83 LYS A CA 1
ATOM 659 C C . LYS A 1 83 ? -2.264 20.457 -1.652 1.00 40.53 83 LYS A C 1
ATOM 661 O O . LYS A 1 83 ? -1.661 19.761 -2.451 1.00 40.53 83 LYS A O 1
ATOM 666 N N . LEU A 1 84 ? -3.558 20.260 -1.373 1.00 44.38 84 LEU A N 1
ATOM 667 C CA . LEU A 1 84 ? -4.507 19.571 -2.280 1.00 44.38 84 LEU A CA 1
ATOM 668 C C . LEU A 1 84 ? -5.977 19.744 -1.816 1.00 44.38 84 LEU A C 1
ATOM 670 O O . LEU A 1 84 ? -6.729 18.784 -1.678 1.00 44.38 84 LEU A O 1
ATOM 674 N N . SER A 1 85 ? -6.418 20.989 -1.609 1.00 39.94 85 SER A N 1
ATOM 675 C CA . SER A 1 85 ? -7.809 21.369 -1.930 1.00 39.94 85 SER A CA 1
ATOM 676 C C . SER A 1 85 ? -7.935 21.370 -3.460 1.00 39.94 85 SER A C 1
ATOM 678 O O . SER A 1 85 ? -6.998 21.784 -4.132 1.00 39.94 85 SER A O 1
ATOM 680 N N . SER A 1 86 ? -9.012 21.002 -4.140 1.00 41.81 86 SER A N 1
ATOM 681 C CA . SER A 1 86 ? -10.323 20.457 -3.807 1.00 41.81 86 SER A CA 1
ATOM 682 C C . SER A 1 86 ? -10.922 20.070 -5.171 1.00 41.81 86 SER A C 1
ATOM 684 O O . SER A 1 86 ? -10.838 20.844 -6.124 1.00 41.81 86 SER A O 1
ATOM 686 N N . THR A 1 87 ? -11.495 18.878 -5.317 1.00 35.12 87 THR A N 1
ATOM 687 C CA . THR A 1 87 ? -12.406 18.576 -6.433 1.00 35.12 87 THR A CA 1
ATOM 688 C C . THR A 1 87 ? -13.602 17.859 -5.839 1.00 35.12 87 THR A C 1
ATOM 690 O O . THR A 1 87 ? -13.580 16.649 -5.622 1.00 35.12 87 THR A O 1
ATOM 693 N N . GLN A 1 88 ? -14.608 18.659 -5.509 1.00 41.03 88 GLN A N 1
ATOM 694 C CA . GLN A 1 88 ? -15.956 18.243 -5.156 1.00 41.03 88 GLN A CA 1
ATOM 695 C C . GLN A 1 88 ? -16.814 18.324 -6.429 1.00 41.03 88 GLN A C 1
ATOM 697 O O . GLN A 1 88 ? -16.927 19.418 -6.985 1.00 41.03 88 GLN A O 1
ATOM 702 N N . PRO A 1 89 ? -17.407 17.220 -6.916 1.00 49.75 89 PRO A N 1
ATOM 703 C CA . PRO A 1 89 ? -18.451 17.276 -7.929 1.00 49.75 89 PRO A CA 1
ATOM 704 C C . PRO A 1 89 ? -19.850 17.117 -7.306 1.00 49.75 89 PRO A C 1
ATOM 706 O O . PRO A 1 89 ? -20.092 16.131 -6.616 1.00 49.75 89 PRO A O 1
ATOM 709 N N . SER A 1 90 ? -20.728 18.077 -7.642 1.00 37.25 90 SER A N 1
ATOM 710 C CA . SER A 1 90 ? -22.210 18.006 -7.713 1.00 37.25 90 SER A CA 1
ATOM 711 C C . SER A 1 90 ? -22.966 17.823 -6.373 1.00 37.25 90 SER A C 1
ATOM 713 O O . SER A 1 90 ? -22.520 17.099 -5.500 1.00 37.25 90 SER A O 1
ATOM 715 N N . ASP A 1 91 ? -24.114 18.442 -6.072 1.00 37.94 91 ASP A N 1
ATOM 716 C CA . ASP A 1 91 ? -25.246 18.801 -6.927 1.00 37.94 91 ASP A CA 1
ATOM 717 C C . ASP A 1 91 ? -26.240 19.748 -6.181 1.00 37.94 91 ASP A C 1
ATOM 719 O O . ASP A 1 91 ? -26.350 19.711 -4.958 1.00 37.94 91 ASP A O 1
ATOM 723 N N . ILE A 1 92 ? -26.925 20.585 -6.969 1.00 46.59 92 ILE A N 1
ATOM 724 C CA . ILE A 1 92 ? -28.222 21.299 -6.839 1.00 46.59 92 ILE A CA 1
ATOM 725 C C . ILE A 1 92 ? -28.841 21.794 -5.502 1.00 46.59 92 ILE A C 1
ATOM 727 O O . ILE A 1 92 ? -29.234 21.048 -4.615 1.00 46.59 92 ILE A O 1
ATOM 731 N N . THR A 1 93 ? -29.158 23.099 -5.538 1.00 46.56 93 THR A N 1
ATOM 732 C CA . THR A 1 93 ? -30.476 23.712 -5.251 1.00 46.56 93 THR A CA 1
ATOM 733 C C . THR A 1 93 ? -31.124 23.501 -3.880 1.00 46.56 93 THR A C 1
ATOM 735 O O . THR A 1 93 ? -31.943 22.609 -3.698 1.00 46.56 93 THR A O 1
ATOM 738 N N . SER A 1 94 ? -30.950 24.497 -3.006 1.00 38.31 94 SER A N 1
ATOM 739 C CA . SER A 1 94 ? -32.088 25.206 -2.391 1.00 38.31 94 SER A CA 1
ATOM 740 C C . SER A 1 94 ? -31.606 26.456 -1.643 1.00 38.31 94 SER A C 1
ATOM 742 O O . SER A 1 94 ? -31.097 26.381 -0.529 1.00 38.31 94 SER A O 1
ATOM 744 N N . THR A 1 95 ? -31.782 27.626 -2.254 1.00 47.69 95 THR A N 1
ATOM 745 C CA . THR A 1 95 ? -31.845 28.927 -1.563 1.00 47.69 95 THR A CA 1
ATOM 746 C C . THR A 1 95 ? -33.123 29.611 -2.047 1.00 47.69 95 THR A C 1
ATOM 748 O O . THR A 1 95 ? -33.477 29.455 -3.219 1.00 47.69 95 THR A O 1
ATOM 751 N N . PRO A 1 96 ? -33.851 30.319 -1.170 1.00 54.09 96 PRO A N 1
ATOM 752 C CA . PRO A 1 96 ? -33.756 31.782 -1.213 1.00 54.09 96 PRO A CA 1
ATOM 753 C C . PRO A 1 96 ? -33.851 32.434 0.187 1.00 54.09 96 PRO A C 1
ATOM 755 O O . PRO A 1 96 ? -34.246 31.777 1.147 1.00 54.09 96 PRO A O 1
ATOM 758 N N . PRO A 1 97 ? -33.658 33.758 0.307 1.00 56.72 97 PRO A N 1
ATOM 759 C CA . PRO A 1 97 ? -32.707 34.614 -0.405 1.00 56.72 97 PRO A CA 1
ATOM 760 C C . PRO A 1 97 ? -31.917 35.507 0.579 1.00 56.72 97 PRO A C 1
ATOM 762 O O . PRO A 1 97 ? -32.412 35.857 1.646 1.00 56.72 97 PRO A O 1
ATOM 765 N N . ASN A 1 98 ? -30.716 35.956 0.205 1.00 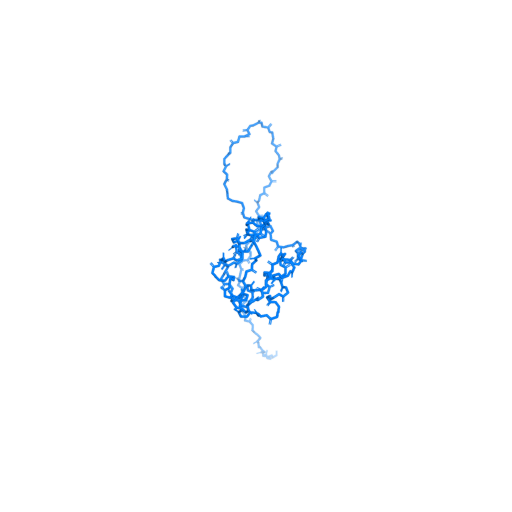43.09 98 ASN A N 1
ATOM 766 C CA . ASN A 1 98 ? -30.469 37.398 0.069 1.00 43.09 98 ASN A CA 1
ATOM 767 C C . ASN A 1 98 ? -29.082 37.720 -0.512 1.00 43.09 98 ASN A C 1
ATOM 769 O O . ASN A 1 98 ? -28.168 36.903 -0.407 1.00 43.09 98 ASN A O 1
ATOM 773 N N . PRO A 1 99 ? -28.966 38.870 -1.206 1.00 56.28 99 PRO A N 1
ATOM 774 C CA . PRO A 1 99 ? -28.002 39.093 -2.277 1.00 56.28 99 PRO A CA 1
ATOM 775 C C . PRO A 1 99 ? -26.786 39.907 -1.816 1.00 56.28 99 PRO A C 1
ATOM 777 O O . PRO A 1 99 ? -26.790 40.457 -0.719 1.00 56.28 99 PRO A O 1
ATOM 780 N N . LEU A 1 100 ? -25.834 40.070 -2.746 1.00 47.47 100 LEU A N 1
ATOM 781 C CA . LEU A 1 100 ? -24.542 40.779 -2.677 1.00 47.47 100 LEU A CA 1
ATOM 782 C C . LEU A 1 100 ? -23.403 39.792 -2.350 1.00 47.47 100 LEU A C 1
ATOM 784 O O . LEU A 1 100 ? -23.293 39.307 -1.237 1.00 47.47 100 LEU A O 1
ATOM 788 N N . VAL A 1 101 ? -22.535 39.407 -3.288 1.00 48.91 101 VAL A N 1
ATOM 789 C CA . VAL A 1 101 ? -21.740 40.298 -4.142 1.00 48.91 101 VAL A CA 1
ATOM 790 C C . VAL A 1 101 ? -21.197 39.592 -5.401 1.00 48.91 101 VAL A C 1
ATOM 792 O O . VAL A 1 101 ? -20.666 38.487 -5.351 1.00 48.91 101 VAL A O 1
ATOM 795 N N . ASN A 1 102 ? -21.333 40.3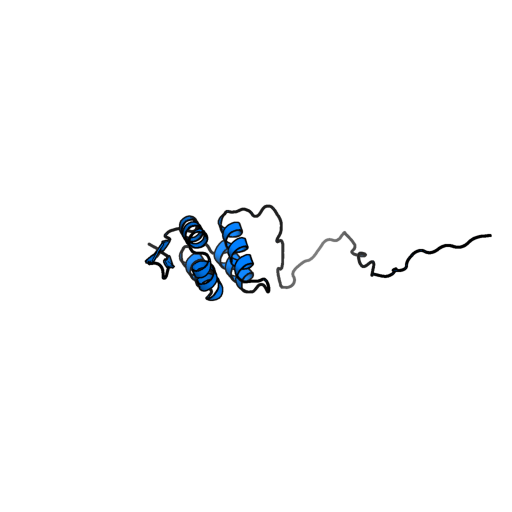06 -6.522 1.00 40.44 102 ASN A N 1
ATOM 796 C CA . ASN A 1 102 ? -20.522 40.292 -7.751 1.00 40.44 102 ASN A CA 1
ATOM 797 C C . ASN A 1 102 ? -19.006 40.130 -7.490 1.00 40.44 102 ASN A C 1
ATOM 799 O O . ASN A 1 102 ? -18.529 40.534 -6.439 1.00 40.44 102 ASN A O 1
ATOM 803 N N . ALA 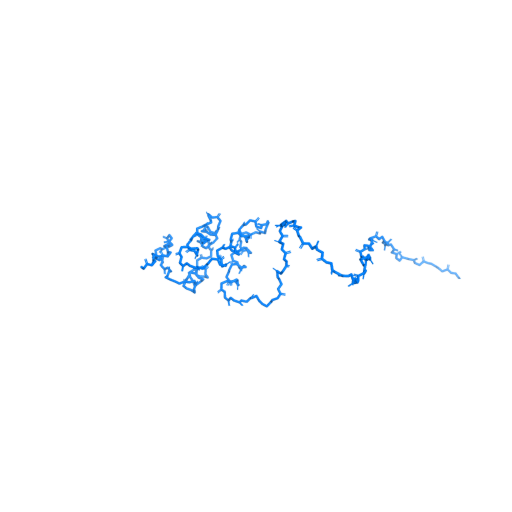A 1 103 ? -18.135 39.719 -8.412 1.00 45.53 103 ALA A N 1
ATOM 804 C CA . ALA A 1 103 ? -18.231 39.173 -9.763 1.00 45.53 103 ALA A CA 1
ATOM 805 C C . ALA A 1 103 ? -16.814 38.689 -10.145 1.00 45.53 103 ALA A C 1
ATOM 807 O O . ALA A 1 103 ? -15.816 39.327 -9.813 1.00 45.53 103 ALA A O 1
ATOM 808 N N . LEU A 1 104 ? -16.745 37.566 -10.856 1.00 44.03 104 LEU A N 1
ATOM 809 C CA . LEU A 1 104 ? -15.558 37.041 -11.534 1.00 44.03 104 LEU A CA 1
ATOM 810 C C . LEU A 1 104 ? -15.230 37.894 -12.764 1.00 44.03 104 LEU A C 1
ATOM 812 O O . LEU A 1 104 ? -16.150 38.157 -13.529 1.00 44.03 104 LEU A O 1
ATOM 816 N N . GLN A 1 105 ? -13.954 38.219 -13.006 1.00 47.41 105 GLN A N 1
ATOM 817 C CA . GLN A 1 105 ? -13.287 38.043 -14.311 1.00 47.41 105 GLN A CA 1
ATOM 818 C C . GLN A 1 105 ? -11.798 38.442 -14.252 1.00 47.41 105 GLN A C 1
ATOM 820 O O . GLN A 1 105 ? -11.469 39.525 -13.778 1.00 47.41 105 GLN A O 1
ATOM 825 N N . SER A 1 106 ? -10.957 37.609 -14.883 1.00 44.81 106 SER A N 1
ATOM 826 C CA . SER A 1 106 ? -9.638 37.905 -15.493 1.00 44.81 106 SER A CA 1
ATOM 827 C C . SER A 1 106 ? -8.435 37.177 -14.894 1.00 44.81 106 SER A C 1
ATOM 829 O O . SER A 1 106 ? -7.759 37.702 -14.019 1.00 44.81 106 SER A O 1
ATOM 831 N N . ILE A 1 107 ? -8.089 36.022 -15.472 1.00 51.50 107 ILE A N 1
ATOM 832 C CA . ILE A 1 107 ? -6.686 35.614 -15.670 1.00 51.50 107 ILE A CA 1
ATOM 833 C C . ILE A 1 107 ? -6.599 34.616 -16.833 1.00 51.50 107 ILE A C 1
ATOM 835 O O . ILE A 1 107 ? -6.626 33.405 -16.649 1.00 51.50 107 ILE A O 1
ATOM 839 N N . LEU A 1 108 ? -6.490 35.149 -18.050 1.00 42.12 108 LEU A N 1
ATOM 840 C CA . LEU A 1 108 ? -5.876 34.463 -19.189 1.00 42.12 108 LEU A CA 1
ATOM 841 C C . LEU A 1 108 ? -5.065 35.488 -19.991 1.00 42.12 108 LEU A C 1
ATOM 843 O O . LEU A 1 108 ? -5.512 35.997 -21.015 1.00 42.12 108 LEU A O 1
ATOM 847 N N . SER A 1 109 ? -3.856 35.802 -19.525 1.00 49.00 109 SER A N 1
ATOM 848 C CA . SER A 1 109 ? -2.832 36.423 -20.371 1.00 49.00 109 SER A CA 1
ATOM 849 C C . SER A 1 109 ? -2.071 35.305 -21.077 1.00 49.00 109 SER A C 1
ATOM 851 O O . SER A 1 109 ? -1.182 34.661 -20.521 1.00 49.00 109 SER A O 1
ATOM 853 N N . PHE A 1 110 ? -2.503 35.050 -22.308 1.00 46.59 110 PHE A N 1
ATOM 854 C CA . PHE A 1 110 ? -1.868 34.164 -23.264 1.00 46.59 110 PHE A CA 1
ATOM 855 C C . PHE A 1 110 ? -0.457 34.641 -23.634 1.00 46.59 110 PHE A C 1
ATOM 857 O O . PHE A 1 110 ? -0.200 35.822 -23.849 1.00 46.59 110 PHE A O 1
ATOM 864 N N . PHE A 1 111 ? 0.428 33.653 -23.747 1.00 50.03 111 PHE A N 1
ATOM 865 C CA . PHE A 1 111 ? 1.566 33.573 -24.660 1.00 50.03 111 PHE A CA 1
ATOM 866 C C . PHE A 1 111 ? 1.479 34.524 -25.869 1.00 50.03 111 PHE A C 1
ATOM 868 O O . PHE A 1 111 ? 0.612 34.325 -26.708 1.00 50.03 111 PHE A O 1
ATOM 875 N N . THR A 1 112 ? 2.450 35.431 -26.023 1.00 51.06 112 THR A N 1
ATOM 876 C CA . THR A 1 112 ? 3.163 35.693 -27.292 1.00 51.06 112 THR A CA 1
ATOM 877 C C . THR A 1 112 ? 4.334 36.646 -27.055 1.00 51.06 112 THR A C 1
ATOM 879 O O . THR A 1 112 ? 4.132 37.739 -26.538 1.00 51.06 112 THR A O 1
ATOM 882 N N . GLY A 1 113 ? 5.536 36.282 -27.517 1.00 42.62 113 GLY A N 1
ATOM 883 C CA . GLY A 1 113 ? 6.567 37.278 -27.840 1.00 42.62 113 GLY A CA 1
ATOM 884 C C . GLY A 1 113 ? 8.007 36.814 -27.656 1.00 42.62 113 GLY A C 1
ATOM 885 O O . GLY A 1 113 ? 8.682 37.216 -26.718 1.00 42.62 113 GLY A O 1
ATOM 886 N N . LYS A 1 114 ? 8.484 35.976 -28.578 1.00 51.66 114 LYS A N 1
ATOM 887 C CA . LYS A 1 114 ? 9.898 35.633 -28.777 1.00 51.66 114 LYS A CA 1
ATOM 888 C C . LYS A 1 114 ? 10.523 36.621 -29.780 1.00 51.66 114 LYS A C 1
ATOM 890 O O . LYS A 1 114 ? 9.808 37.021 -30.695 1.00 51.66 114 LYS A O 1
ATOM 895 N N . LYS A 1 115 ? 11.847 36.858 -29.663 1.00 46.88 115 LYS A N 1
ATOM 896 C CA . LYS A 1 115 ? 12.865 37.253 -30.690 1.00 46.88 115 LYS A CA 1
ATOM 897 C C . LYS A 1 115 ? 13.638 38.520 -30.266 1.00 46.88 115 LYS A C 1
ATOM 899 O O . LYS A 1 115 ? 13.077 39.600 -30.241 1.00 46.88 115 LYS A O 1
ATOM 904 N N . SER A 1 116 ? 14.815 38.383 -29.650 1.00 47.72 116 SER A N 1
ATOM 905 C CA . SER A 1 116 ? 16.162 38.118 -30.208 1.00 47.72 116 SER A CA 1
ATOM 906 C C . SER A 1 116 ? 16.847 39.365 -30.786 1.00 47.72 116 SER A C 1
ATOM 908 O O . SER A 1 116 ? 16.342 39.991 -31.709 1.00 47.72 116 SER A O 1
ATOM 910 N N . VAL A 1 117 ? 18.014 39.640 -30.202 1.00 49.78 117 VAL A N 1
ATOM 911 C CA . VAL A 1 117 ? 19.050 40.655 -3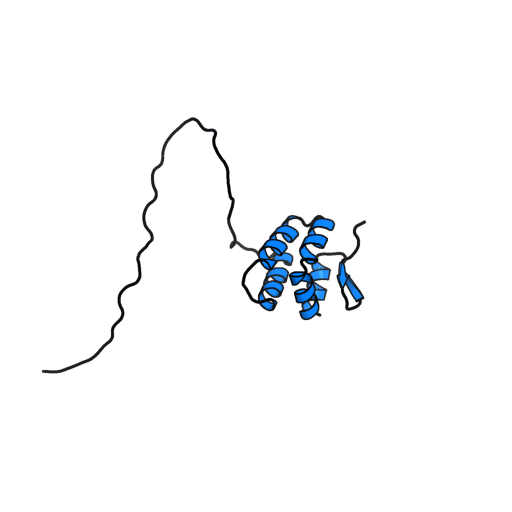0.462 1.00 49.78 117 VAL A CA 1
ATOM 912 C C . VAL A 1 117 ? 19.627 40.631 -31.890 1.00 49.78 117 VAL A C 1
ATOM 914 O O . VAL A 1 117 ? 19.698 39.551 -32.477 1.00 49.78 117 VAL A O 1
ATOM 917 N N . SER A 1 118 ? 20.047 41.798 -32.415 1.00 48.12 118 SER A N 1
ATOM 918 C CA . SER A 1 118 ? 21.366 42.045 -33.052 1.00 48.12 118 SER A CA 1
ATOM 919 C C . SER A 1 118 ? 21.524 43.470 -33.622 1.00 48.12 118 SER A C 1
ATOM 921 O O . SER A 1 118 ? 20.557 44.088 -34.055 1.00 48.12 118 SER A O 1
ATOM 923 N N . SER A 1 119 ? 22.778 43.932 -33.568 1.00 49.97 119 SER A N 1
ATOM 924 C CA . SER A 1 119 ? 23.424 45.199 -33.961 1.00 49.97 119 SER A CA 1
ATOM 925 C C . SER A 1 119 ? 23.209 45.692 -35.404 1.00 49.97 119 SER A C 1
ATOM 927 O O . SER A 1 119 ? 22.998 44.863 -36.281 1.00 49.97 119 SER A O 1
ATOM 929 N N . ASP A 1 120 ? 23.374 47.002 -35.664 1.00 47.94 120 ASP A N 1
ATOM 930 C CA . ASP A 1 120 ? 24.518 47.570 -36.423 1.00 47.94 120 ASP A CA 1
ATOM 931 C C . ASP A 1 120 ? 24.539 49.123 -36.397 1.00 47.94 120 ASP A C 1
ATOM 933 O O . ASP A 1 120 ? 23.591 49.771 -35.957 1.00 47.94 120 ASP A O 1
ATOM 937 N N . SER A 1 121 ? 25.677 49.662 -36.828 1.00 50.50 121 SER A N 1
ATOM 938 C CA . SER A 1 121 ? 26.234 51.015 -36.790 1.00 50.50 121 SER A CA 1
ATOM 939 C C . SER A 1 121 ? 25.574 52.017 -37.749 1.00 50.50 121 SER A C 1
ATOM 941 O O . SER A 1 121 ? 25.083 51.625 -38.805 1.00 50.50 121 SER A O 1
ATOM 943 N N . ASN A 1 122 ? 25.669 53.315 -37.430 1.00 48.22 122 ASN A N 1
ATOM 944 C CA . ASN A 1 122 ? 26.404 54.345 -38.197 1.00 48.22 122 ASN A CA 1
ATOM 945 C C . ASN A 1 122 ? 26.292 55.706 -37.492 1.00 48.22 122 ASN A C 1
ATOM 947 O O . ASN A 1 122 ? 25.149 56.098 -37.166 1.00 48.22 122 ASN A O 1
#